Protein AF-A0A820LKR2-F1 (afdb_monomer_lite)

InterPro domains:
  IPR002369 Integrin beta subunit, VWA domain [PF00362] (1-117)
  IPR002369 Integrin beta subunit, VWA domain [SM00187] (1-117)
  IPR015812 Integrin beta subunit [PR01186] (9-28)
  IPR015812 Integrin beta subunit [PR01186] (43-62)
  IPR015812 Integrin beta subunit [PR01186] (100-115)
  IPR015812 Integrin beta subunit [PTHR10082] (1-117)
  IPR036465 von Willebrand factor A-like domain superfamily [G3DSA:3.40.50.410] (1-117)
  IPR036465 von Willebrand factor A-like domain superfamily [SSF53300] (1-116)

pLDDT: mean 94.16, std 4.01, range [70.06, 98.25]

Secondary structure (DSSP, 8-state):
-TTT-S---EEEEEE---SSTTTS--SHHHHH--S-TT--S-BPPP-SEEEEEEEES-HHHHHHHHHTPPB---SSSSB-HHHHHHHHHHHT---SSS--------SS-B--TTTT-

Radius of gyration: 16.18 Å; chains: 1; bounding box: 38×23×44 Å

Sequence (117 aa):
MQSITKNFRLGFGSFVDKNVPPFVQPAPNTVERPCPTSYNGPCVKAYGFKHHMKLSDDVAEFEYQVREAPVSGNIDAPEGGLDAVMQAIDIIGWRNDSRKLIVFSTDAGFHYAGDGR

Organism: NCBI:txid433720

Structure (mmCIF, N/CA/C/O backbone):
data_AF-A0A820LKR2-F1
#
_entry.id   AF-A0A820LKR2-F1
#
loop_
_atom_site.group_PDB
_atom_site.id
_atom_site.type_symbol
_atom_site.label_atom_id
_atom_site.label_alt_id
_atom_site.label_comp_id
_atom_site.label_asym_id
_atom_site.label_entity_id
_atom_site.label_seq_id
_atom_site.pdbx_PDB_ins_code
_atom_site.Cartn_x
_atom_site.Cartn_y
_atom_site.Cartn_z
_atom_site.occupancy
_atom_site.B_iso_or_equiv
_atom_site.auth_seq_id
_atom_site.auth_comp_id
_atom_site.auth_asym_id
_atom_site.auth_atom_id
_atom_site.pdbx_PDB_model_num
ATOM 1 N N . MET A 1 1 ? -9.289 9.353 17.475 1.00 85.12 1 MET A N 1
ATOM 2 C CA . MET A 1 1 ? -10.184 8.170 17.530 1.00 85.12 1 MET A CA 1
ATOM 3 C C . MET A 1 1 ? -10.597 7.760 18.942 1.00 85.12 1 MET A C 1
ATOM 5 O O . MET A 1 1 ? -11.719 7.290 19.094 1.00 85.12 1 MET A O 1
ATOM 9 N N . GLN A 1 2 ? -9.759 7.971 19.967 1.00 83.88 2 GLN A N 1
ATOM 10 C CA . GLN A 1 2 ? -10.060 7.585 21.358 1.00 83.88 2 GLN A CA 1
ATOM 11 C C . GLN A 1 2 ? -11.350 8.208 21.931 1.00 83.88 2 GLN A C 1
ATOM 13 O O . GLN A 1 2 ? -12.007 7.592 22.762 1.00 83.88 2 GLN A O 1
ATOM 18 N N . SER A 1 3 ? -11.753 9.392 21.455 1.00 91.00 3 SER A N 1
ATOM 19 C CA . SER A 1 3 ? -13.015 10.045 21.836 1.00 91.00 3 SER A CA 1
ATOM 20 C C . SER A 1 3 ? -14.272 9.428 21.205 1.00 91.00 3 SER A C 1
ATOM 22 O O . SER A 1 3 ? -15.373 9.731 21.649 1.00 91.00 3 SER A O 1
ATOM 24 N N . ILE A 1 4 ? -14.131 8.581 20.176 1.00 91.88 4 ILE A N 1
ATOM 25 C CA . ILE A 1 4 ? -15.248 8.000 19.407 1.00 91.88 4 ILE A CA 1
ATOM 26 C C . ILE A 1 4 ? -15.436 6.520 19.751 1.00 91.88 4 ILE A C 1
ATOM 28 O O . ILE A 1 4 ? -16.560 6.043 19.879 1.00 91.88 4 ILE A O 1
ATOM 32 N N . THR A 1 5 ? -14.341 5.769 19.892 1.00 92.19 5 THR A N 1
ATOM 33 C CA . THR A 1 5 ? -14.386 4.339 20.209 1.00 92.19 5 THR A CA 1
ATOM 34 C C . THR A 1 5 ? -13.204 3.929 21.076 1.00 92.19 5 THR A C 1
ATOM 36 O O . THR A 1 5 ? -12.085 4.407 20.896 1.00 92.19 5 THR A O 1
ATOM 39 N N . LYS A 1 6 ? -13.456 2.991 21.994 1.00 89.75 6 LYS A N 1
ATOM 40 C CA . LYS A 1 6 ? -12.431 2.357 22.835 1.00 89.75 6 LYS A CA 1
ATOM 41 C C . LYS A 1 6 ? -11.754 1.164 22.158 1.00 89.75 6 LYS A C 1
ATOM 43 O O . LYS A 1 6 ? -10.848 0.579 22.730 1.00 89.75 6 LYS A O 1
ATOM 48 N N . ASN A 1 7 ? -12.225 0.762 20.978 1.00 91.12 7 ASN A N 1
ATOM 49 C CA . ASN A 1 7 ? -11.811 -0.481 20.335 1.00 91.12 7 ASN A CA 1
ATOM 50 C C . ASN A 1 7 ? -11.347 -0.242 18.894 1.00 91.12 7 ASN A C 1
ATOM 52 O O . ASN A 1 7 ? -11.898 -0.794 17.936 1.00 91.12 7 ASN A O 1
ATOM 56 N N . PHE A 1 8 ? -10.363 0.644 18.771 1.00 94.69 8 PHE A N 1
ATOM 57 C CA . PHE A 1 8 ? -9.722 1.034 17.523 1.00 94.69 8 PHE A CA 1
ATOM 58 C C . PHE A 1 8 ? -8.468 0.189 17.285 1.00 94.69 8 PHE A C 1
ATOM 60 O O . PHE A 1 8 ? -7.729 -0.079 18.227 1.00 94.69 8 PHE A O 1
ATOM 67 N N . ARG A 1 9 ? -8.242 -0.231 16.037 1.00 96.00 9 ARG A N 1
ATOM 68 C CA . ARG A 1 9 ?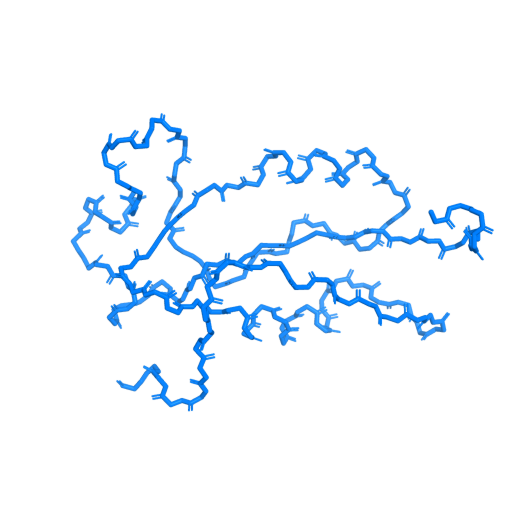 -7.036 -0.950 15.620 1.00 96.00 9 ARG A CA 1
ATOM 69 C C . ARG A 1 9 ? -6.501 -0.356 14.327 1.00 96.00 9 ARG A C 1
ATOM 71 O O . ARG A 1 9 ? -7.298 0.041 13.477 1.00 96.00 9 ARG A O 1
ATOM 78 N N . LEU A 1 10 ? -5.183 -0.329 14.197 1.00 96.94 10 LEU A N 1
ATOM 79 C CA . LEU A 1 10 ? -4.453 0.097 13.012 1.00 96.94 10 LEU A CA 1
ATOM 80 C C . LEU A 1 10 ? -3.687 -1.084 12.431 1.00 96.94 10 LEU A C 1
ATOM 82 O O . LEU A 1 10 ? -3.265 -1.986 13.145 1.00 96.94 10 LEU A O 1
ATOM 86 N N . GLY A 1 11 ? -3.550 -1.074 11.116 1.00 97.19 11 GLY A N 1
ATOM 87 C CA . GLY A 1 11 ? -2.734 -2.005 10.356 1.00 97.19 11 GLY A CA 1
ATOM 88 C C . GLY A 1 11 ? -2.132 -1.241 9.190 1.00 97.19 11 GLY A C 1
ATOM 89 O O . GLY A 1 11 ? -2.591 -0.144 8.859 1.00 97.19 11 GLY A O 1
ATOM 90 N N . PHE A 1 12 ? -1.099 -1.805 8.582 1.00 98.25 12 PHE A N 1
ATOM 91 C CA . PHE A 1 12 ? -0.354 -1.122 7.537 1.00 98.25 12 PHE A CA 1
ATOM 92 C C . PHE A 1 12 ? 0.059 -2.080 6.422 1.00 98.25 12 PHE A C 1
ATOM 94 O O . PHE A 1 12 ? 0.385 -3.253 6.637 1.00 98.25 12 PHE A O 1
ATOM 101 N N . GLY A 1 13 ? 0.026 -1.556 5.206 1.00 97.81 13 GLY A N 1
ATOM 102 C CA . GLY A 1 13 ? 0.471 -2.214 3.993 1.00 97.81 13 GLY A CA 1
ATOM 103 C C . GLY A 1 13 ? 0.794 -1.160 2.944 1.00 97.81 13 GLY A C 1
ATOM 104 O O . GLY A 1 13 ? 0.302 -0.035 3.021 1.00 97.81 13 GLY A O 1
ATOM 105 N N . SER A 1 14 ? 1.627 -1.523 1.978 1.00 97.75 14 SER A N 1
ATOM 106 C CA . SER A 1 14 ? 2.017 -0.643 0.878 1.00 97.75 14 SER A CA 1
ATOM 107 C C . SER A 1 14 ? 1.932 -1.372 -0.457 1.00 97.75 14 SER A C 1
ATOM 109 O O . SER A 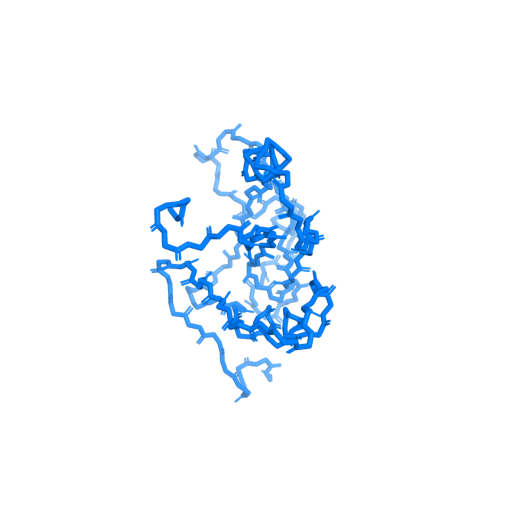1 14 ? 1.926 -2.606 -0.512 1.00 97.75 14 SER A O 1
ATOM 111 N N . PHE A 1 15 ? 1.871 -0.599 -1.533 1.00 97.69 15 PHE A N 1
ATOM 112 C CA . PHE A 1 15 ? 1.800 -1.083 -2.905 1.00 97.69 15 PHE A CA 1
ATOM 113 C C . PHE A 1 15 ? 2.593 -0.155 -3.826 1.00 97.69 15 PHE A C 1
ATOM 115 O O . PHE A 1 15 ? 2.905 0.971 -3.439 1.00 97.69 15 PHE A O 1
ATOM 122 N N . VAL A 1 16 ? 2.937 -0.664 -5.005 1.00 97.25 16 VAL A N 1
ATOM 123 C CA . VAL A 1 16 ? 3.526 0.089 -6.121 1.00 97.25 16 VAL A CA 1
ATOM 124 C C . VAL A 1 16 ? 2.756 -0.364 -7.362 1.00 97.25 16 VAL A C 1
ATOM 126 O O . VAL A 1 16 ? 1.566 -0.091 -7.488 1.00 97.25 16 VAL A O 1
ATOM 129 N N . ASP A 1 17 ? 3.355 -1.249 -8.151 1.00 96.81 17 ASP A N 1
ATOM 130 C CA . ASP A 1 17 ? 2.715 -1.903 -9.272 1.00 96.81 17 ASP A CA 1
ATOM 131 C C . ASP A 1 17 ? 3.280 -3.315 -9.488 1.00 96.81 17 ASP A C 1
ATOM 133 O O . ASP A 1 17 ? 4.135 -3.819 -8.743 1.00 96.81 17 ASP A O 1
ATOM 137 N N . LYS A 1 18 ? 2.782 -3.998 -10.513 1.00 95.31 18 LYS A N 1
ATOM 138 C CA . LYS A 1 18 ? 3.239 -5.313 -10.935 1.00 95.31 18 LYS A CA 1
ATOM 139 C C . LYS A 1 18 ? 4.703 -5.219 -11.360 1.00 95.31 18 LYS A C 1
ATOM 141 O O . LYS A 1 18 ? 5.072 -4.467 -12.252 1.00 95.31 18 LYS A O 1
ATOM 146 N N . ASN A 1 19 ? 5.548 -6.058 -10.768 1.00 94.25 19 ASN A N 1
ATOM 147 C CA . ASN A 1 19 ? 6.970 -6.116 -11.109 1.00 94.25 19 ASN A CA 1
ATOM 148 C C . ASN A 1 19 ? 7.224 -6.925 -12.396 1.00 94.25 19 ASN A C 1
ATOM 150 O O . ASN A 1 19 ? 7.944 -7.925 -12.383 1.00 94.25 19 ASN A O 1
ATOM 154 N N . VAL A 1 20 ? 6.561 -6.540 -13.486 1.00 93.38 20 VAL A N 1
ATOM 155 C CA . VAL A 1 20 ? 6.670 -7.150 -14.817 1.00 93.38 20 VAL A CA 1
ATOM 156 C C . VAL A 1 20 ? 6.573 -6.066 -15.899 1.00 93.38 20 VAL A C 1
ATOM 158 O O . VAL A 1 20 ? 5.881 -5.070 -15.696 1.00 93.38 20 VAL A O 1
ATOM 161 N N . PRO A 1 21 ? 7.242 -6.216 -17.054 1.00 92.44 21 PRO A N 1
ATOM 162 C CA . PRO A 1 21 ? 7.023 -5.317 -18.186 1.00 92.44 21 PRO A CA 1
ATOM 163 C C . PRO A 1 21 ? 5.556 -5.358 -18.663 1.00 92.44 21 PRO A C 1
ATOM 165 O O . PRO A 1 21 ? 4.957 -6.434 -18.613 1.00 92.44 21 PRO A O 1
ATOM 168 N N . PRO A 1 22 ? 4.987 -4.243 -19.162 1.00 92.88 22 PRO A N 1
ATOM 169 C CA . PRO A 1 22 ? 5.611 -2.937 -19.393 1.00 92.88 22 PRO A CA 1
ATOM 170 C C . PRO A 1 22 ? 5.522 -1.961 -18.204 1.00 92.88 22 PRO A C 1
ATOM 172 O O . PRO A 1 22 ? 5.876 -0.805 -18.384 1.00 92.88 22 PRO A O 1
ATOM 175 N N . PHE A 1 23 ? 5.084 -2.395 -17.019 1.00 94.12 23 PHE A N 1
ATOM 176 C CA . PHE A 1 23 ? 4.972 -1.534 -15.827 1.00 94.12 23 PHE A CA 1
ATOM 177 C C . PHE A 1 23 ? 6.339 -1.195 -15.226 1.00 94.12 23 PHE A C 1
ATOM 179 O O . PHE A 1 23 ? 6.559 -0.129 -14.664 1.00 94.12 23 PHE A O 1
ATOM 186 N N . VAL A 1 24 ? 7.317 -2.091 -15.383 1.00 93.81 24 VAL A N 1
ATOM 187 C CA . VAL A 1 24 ? 8.715 -1.854 -14.994 1.00 93.81 24 VAL A CA 1
ATOM 188 C C . VAL A 1 24 ? 9.649 -1.959 -16.192 1.00 93.81 24 VAL A C 1
ATOM 190 O O . VAL A 1 24 ? 9.434 -2.747 -17.118 1.00 93.81 24 VAL A O 1
ATOM 193 N N . GLN A 1 25 ? 10.740 -1.194 -16.164 1.00 90.94 25 GLN A N 1
ATOM 194 C CA . GLN A 1 25 ? 11.781 -1.304 -17.179 1.00 90.94 25 GLN A CA 1
ATOM 195 C C . GLN A 1 25 ? 12.571 -2.610 -16.981 1.00 90.94 25 GLN A C 1
ATOM 197 O O . GLN A 1 25 ? 13.047 -2.847 -15.879 1.00 90.94 25 GLN A O 1
ATOM 202 N N . PRO A 1 26 ? 12.780 -3.442 -18.021 1.00 90.88 26 PRO A N 1
ATOM 203 C CA . PRO A 1 26 ? 13.391 -4.770 -17.877 1.00 90.88 26 PRO A CA 1
ATOM 204 C C . PRO A 1 26 ? 14.920 -4.758 -17.714 1.00 90.88 26 PRO A C 1
ATOM 206 O O . PRO A 1 26 ? 15.529 -5.815 -17.544 1.00 90.88 26 PRO A O 1
ATOM 209 N N . ALA A 1 27 ? 15.567 -3.594 -17.815 1.00 91.62 27 ALA A N 1
ATOM 210 C CA . ALA A 1 27 ? 17.018 -3.499 -17.720 1.00 91.62 27 ALA A CA 1
ATOM 211 C C . ALA A 1 27 ? 17.475 -3.797 -16.275 1.00 91.62 27 ALA A C 1
ATOM 213 O O . ALA A 1 27 ? 16.910 -3.231 -15.340 1.00 91.62 27 ALA A O 1
ATOM 214 N N . PRO A 1 28 ? 18.499 -4.645 -16.047 1.00 87.19 28 PRO A N 1
ATOM 215 C CA . PRO A 1 28 ? 18.851 -5.101 -14.698 1.00 87.19 28 PRO A CA 1
ATOM 216 C C . PRO A 1 28 ? 19.106 -3.969 -13.696 1.00 87.19 28 PRO A C 1
ATOM 218 O O . PRO A 1 28 ? 18.695 -4.049 -12.545 1.00 87.19 28 PRO A O 1
ATOM 221 N N . ASN A 1 29 ? 19.741 -2.884 -14.135 1.00 85.50 29 ASN A N 1
ATOM 222 C CA . ASN A 1 29 ? 20.012 -1.722 -13.292 1.00 85.50 29 ASN A CA 1
ATOM 223 C C . ASN A 1 29 ? 18.738 -1.000 -12.825 1.00 85.50 29 ASN A C 1
ATOM 225 O O . ASN A 1 29 ? 18.721 -0.490 -11.708 1.00 85.50 29 ASN A O 1
ATOM 229 N N . THR A 1 30 ? 17.689 -0.963 -13.647 1.00 86.31 30 THR A N 1
ATOM 230 C CA . THR A 1 30 ? 16.439 -0.262 -13.328 1.00 86.31 30 THR A CA 1
ATOM 231 C C . THR A 1 30 ? 15.401 -1.168 -12.678 1.00 86.31 30 THR A C 1
ATOM 233 O O . THR A 1 30 ? 14.653 -0.694 -11.831 1.00 86.31 30 THR A O 1
ATOM 236 N N . VAL A 1 31 ? 15.424 -2.480 -12.947 1.00 89.88 31 VAL A N 1
ATOM 237 C CA . VAL A 1 31 ? 14.640 -3.464 -12.176 1.00 89.88 31 VAL A CA 1
ATOM 238 C C . VAL A 1 31 ? 15.073 -3.478 -10.709 1.00 89.88 31 VAL A C 1
ATOM 240 O O . VAL A 1 31 ? 14.224 -3.507 -9.823 1.00 89.88 31 VAL A O 1
ATOM 243 N N . GLU A 1 32 ? 16.384 -3.479 -10.435 1.00 91.12 32 GLU A N 1
ATOM 244 C CA . GLU A 1 32 ? 16.922 -3.505 -9.065 1.00 91.12 32 GLU A CA 1
ATOM 245 C C . GLU A 1 32 ? 16.686 -2.186 -8.314 1.00 91.12 32 GLU A C 1
ATOM 247 O O . GLU A 1 32 ? 16.408 -2.203 -7.113 1.00 91.12 32 GLU A O 1
ATOM 252 N N . ARG A 1 33 ? 16.777 -1.048 -9.017 1.00 93.31 33 ARG A N 1
ATOM 253 C CA . ARG A 1 33 ? 16.598 0.299 -8.462 1.00 93.31 33 ARG A CA 1
ATOM 254 C C . ARG A 1 33 ? 15.791 1.176 -9.436 1.00 93.31 33 ARG A C 1
ATOM 256 O O . ARG A 1 33 ? 16.394 1.881 -10.245 1.00 93.31 33 ARG A O 1
ATOM 263 N N . PRO A 1 34 ? 14.450 1.177 -9.343 1.00 94.75 34 PRO A N 1
ATOM 264 C CA . PRO A 1 34 ? 13.598 1.919 -10.277 1.00 94.75 34 PRO A CA 1
ATOM 265 C C . PRO A 1 34 ? 13.517 3.428 -9.994 1.00 94.75 34 PRO A C 1
ATOM 267 O O . PRO A 1 34 ? 13.027 4.189 -10.821 1.00 94.75 34 PRO A O 1
ATOM 270 N N . CYS A 1 35 ? 14.001 3.890 -8.838 1.00 94.06 35 CYS A N 1
ATOM 271 C CA . CYS A 1 35 ? 13.974 5.306 -8.484 1.00 94.06 35 CYS A CA 1
ATOM 272 C C . CYS A 1 35 ? 14.967 6.136 -9.318 1.00 94.06 35 CYS A C 1
ATOM 274 O O . CYS A 1 35 ? 16.059 5.652 -9.641 1.00 94.06 35 CYS A O 1
ATOM 276 N N . PRO A 1 36 ? 14.656 7.417 -9.592 1.00 90.88 36 PRO A N 1
ATOM 277 C CA . PRO A 1 36 ? 15.541 8.296 -10.346 1.00 90.88 36 PRO A CA 1
ATOM 278 C C . PRO A 1 36 ? 16.870 8.526 -9.617 1.00 90.88 36 PRO A C 1
ATOM 280 O O . PRO A 1 36 ? 16.952 8.468 -8.390 1.00 90.88 36 PRO A O 1
ATOM 283 N N . THR A 1 37 ? 17.921 8.861 -10.369 1.00 89.25 37 THR A N 1
ATOM 284 C CA . THR A 1 37 ? 19.257 9.153 -9.813 1.00 89.25 37 THR A CA 1
ATOM 285 C C . THR A 1 37 ? 19.281 10.377 -8.896 1.00 89.25 37 THR A C 1
ATOM 287 O O . THR A 1 37 ? 20.188 10.501 -8.080 1.00 89.25 37 THR A O 1
ATOM 290 N N . SER A 1 38 ? 18.284 11.262 -8.991 1.00 93.19 38 SER A N 1
ATOM 291 C CA . SER A 1 38 ? 18.077 12.377 -8.060 1.00 93.19 38 SER A CA 1
ATOM 292 C C . SER A 1 38 ? 17.602 11.928 -6.671 1.00 93.19 38 SER A C 1
ATOM 294 O O . SER A 1 38 ? 17.750 12.677 -5.705 1.00 93.19 38 SER A O 1
ATOM 296 N N . TYR A 1 39 ? 17.044 10.719 -6.545 1.00 93.06 39 TYR A N 1
ATOM 297 C CA . TYR A 1 39 ? 16.628 10.146 -5.272 1.00 93.06 39 TYR A CA 1
ATOM 298 C C . TYR A 1 39 ? 17.794 9.399 -4.614 1.00 93.06 39 TYR A C 1
ATOM 300 O O . TYR A 1 39 ? 18.211 8.329 -5.061 1.00 93.06 39 TYR A O 1
ATOM 308 N N . ASN A 1 40 ? 18.296 9.956 -3.511 1.00 89.88 40 ASN A N 1
ATOM 309 C CA . ASN A 1 40 ? 19.463 9.436 -2.788 1.00 89.88 40 ASN A CA 1
ATOM 310 C C . ASN A 1 40 ? 19.120 8.416 -1.686 1.00 89.88 40 ASN A C 1
ATOM 312 O O . ASN A 1 40 ? 20.024 7.892 -1.038 1.00 89.88 40 ASN A O 1
ATOM 316 N N . GLY A 1 41 ? 17.837 8.126 -1.456 1.00 90.25 41 GLY A N 1
ATOM 317 C CA . GLY A 1 41 ? 17.403 7.182 -0.426 1.00 90.25 41 GLY A CA 1
ATOM 318 C C . GLY A 1 41 ? 17.504 5.705 -0.843 1.00 90.25 41 GLY A C 1
ATOM 319 O O . GLY A 1 41 ? 17.834 5.393 -1.999 1.00 90.25 41 GLY A O 1
ATOM 320 N N . PRO A 1 42 ? 17.208 4.780 0.091 1.00 91.38 42 PRO A N 1
ATOM 321 C CA . PRO A 1 42 ? 16.975 3.375 -0.219 1.00 91.38 42 PRO A CA 1
ATOM 322 C C . PRO A 1 42 ? 15.788 3.238 -1.170 1.00 91.38 42 PRO A C 1
ATOM 324 O O . PRO A 1 42 ? 14.719 3.783 -0.917 1.00 91.38 42 PRO A O 1
ATOM 327 N N . CYS A 1 43 ? 15.975 2.499 -2.257 1.00 94.69 43 CYS A N 1
ATOM 328 C CA . CYS A 1 43 ? 14.930 2.238 -3.233 1.00 94.69 43 CYS A CA 1
ATOM 329 C C . CYS A 1 43 ? 14.891 0.747 -3.523 1.00 94.69 43 CYS A C 1
ATOM 331 O O . CYS A 1 43 ? 15.925 0.156 -3.839 1.00 94.69 43 CYS A O 1
ATOM 333 N N . VAL A 1 44 ? 13.715 0.148 -3.386 1.00 95.88 44 VAL A N 1
ATOM 334 C CA . VAL A 1 44 ? 13.506 -1.276 -3.645 1.00 95.88 44 VAL A CA 1
ATOM 335 C C . VAL A 1 44 ? 12.857 -1.479 -5.007 1.00 95.88 44 VAL A C 1
ATOM 337 O O . VAL A 1 44 ? 12.193 -0.580 -5.526 1.00 95.88 44 VAL A O 1
ATOM 340 N N . LYS A 1 45 ? 13.000 -2.686 -5.560 1.00 96.06 45 LYS A N 1
ATOM 341 C CA . LYS A 1 45 ? 12.239 -3.136 -6.734 1.00 96.06 45 LYS A CA 1
ATOM 342 C C . LYS A 1 45 ? 10.745 -2.914 -6.542 1.00 96.06 45 LYS A C 1
ATOM 344 O O . LYS A 1 45 ? 10.264 -3.072 -5.415 1.00 96.06 45 LYS A O 1
ATOM 349 N N . ALA A 1 46 ? 10.030 -2.656 -7.633 1.00 96.38 46 ALA A N 1
ATOM 350 C CA . ALA A 1 46 ? 8.575 -2.611 -7.619 1.00 96.38 46 ALA A CA 1
ATOM 351 C C . ALA A 1 46 ? 7.988 -3.903 -7.027 1.00 96.38 46 ALA A C 1
ATOM 353 O O . ALA A 1 46 ? 8.569 -4.992 -7.115 1.00 96.38 46 ALA A O 1
ATOM 354 N N . TYR A 1 47 ? 6.829 -3.779 -6.393 1.00 96.81 47 TYR A N 1
ATOM 355 C CA . TYR A 1 47 ? 6.085 -4.892 -5.823 1.00 96.81 47 TYR A CA 1
ATOM 356 C C . TYR A 1 47 ? 4.595 -4.560 -5.822 1.00 96.81 47 TYR A C 1
ATOM 358 O O . TYR A 1 47 ? 4.215 -3.422 -5.564 1.00 96.81 47 TYR A O 1
ATOM 366 N N . GLY A 1 48 ? 3.755 -5.576 -6.036 1.00 96.62 48 GLY A N 1
ATOM 367 C CA . GLY A 1 48 ? 2.305 -5.383 -6.074 1.00 96.62 48 GLY A CA 1
ATOM 368 C C . GLY A 1 48 ? 1.746 -4.973 -4.712 1.00 96.62 48 GLY A C 1
ATOM 369 O O . GLY A 1 48 ? 1.233 -3.878 -4.558 1.00 96.62 48 GLY A O 1
ATOM 370 N N . PHE A 1 49 ? 1.879 -5.827 -3.695 1.00 97.25 49 PHE A N 1
ATOM 371 C CA . PHE A 1 49 ? 1.407 -5.531 -2.340 1.00 97.25 49 PHE A CA 1
ATOM 372 C C . PHE A 1 49 ? 2.333 -6.136 -1.287 1.00 97.25 49 PHE A C 1
ATOM 374 O O . PHE A 1 49 ? 2.775 -7.279 -1.419 1.00 97.25 49 PHE A O 1
ATOM 381 N N . LYS A 1 50 ? 2.603 -5.379 -0.222 1.00 96.75 50 LYS A N 1
ATOM 382 C CA . LYS A 1 50 ? 3.264 -5.862 0.992 1.00 96.75 50 LYS A CA 1
ATOM 383 C C . LYS A 1 50 ? 2.384 -5.581 2.196 1.00 96.75 50 LYS A C 1
ATOM 385 O O . LYS A 1 50 ? 2.035 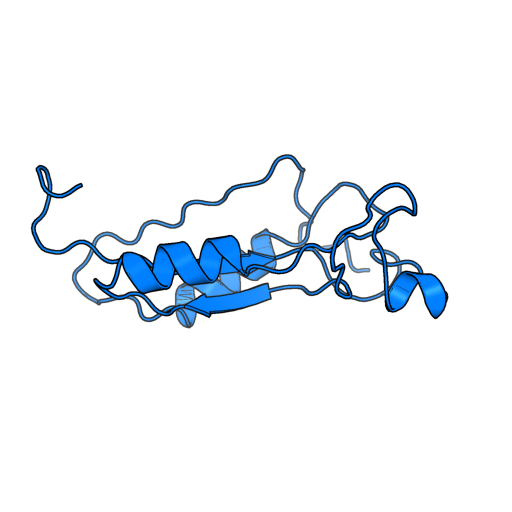-4.436 2.476 1.00 96.75 50 LYS A O 1
ATOM 390 N N . HIS A 1 51 ? 2.068 -6.641 2.928 1.00 97.31 51 HIS A N 1
ATOM 391 C CA . HIS A 1 51 ? 1.409 -6.544 4.218 1.00 97.31 51 HIS A CA 1
ATOM 392 C C . HIS A 1 51 ? 2.465 -6.409 5.321 1.00 97.31 51 HIS A C 1
ATOM 394 O O . HIS A 1 51 ? 3.114 -7.391 5.672 1.00 97.31 51 HIS A O 1
ATOM 400 N N . HIS A 1 52 ? 2.645 -5.194 5.842 1.00 96.94 52 HIS A N 1
ATOM 401 C CA . HIS A 1 52 ? 3.667 -4.898 6.856 1.00 96.94 52 HIS A CA 1
ATOM 402 C C . HIS A 1 52 ? 3.191 -5.217 8.270 1.00 96.94 52 HIS A C 1
ATOM 404 O O . HIS A 1 52 ? 3.935 -5.773 9.068 1.00 96.94 52 HIS A O 1
ATOM 410 N N . MET A 1 53 ? 1.933 -4.891 8.580 1.00 97.12 53 MET A N 1
ATOM 411 C CA . MET A 1 53 ? 1.416 -4.957 9.944 1.00 97.12 53 MET A CA 1
ATOM 412 C C . MET A 1 53 ? -0.059 -5.354 9.975 1.00 97.12 53 MET A C 1
ATOM 414 O O . MET A 1 53 ? -0.908 -4.687 9.375 1.00 97.12 53 MET A O 1
ATOM 418 N N . LYS A 1 54 ? -0.372 -6.421 10.720 1.00 97.06 54 LYS A N 1
ATOM 419 C CA . LYS A 1 54 ? -1.749 -6.849 11.032 1.00 97.06 54 LYS A CA 1
ATOM 420 C C . LYS A 1 54 ? -2.478 -5.817 11.888 1.00 97.06 54 LYS A C 1
ATOM 422 O O . LYS A 1 54 ? -1.850 -5.060 12.616 1.00 97.06 54 LYS A O 1
ATOM 427 N N . LEU A 1 55 ? -3.812 -5.845 11.863 1.00 97.50 55 LEU A N 1
ATOM 428 C CA . LEU A 1 55 ? -4.631 -4.981 12.718 1.00 97.50 55 LEU A CA 1
ATOM 429 C C . LEU A 1 55 ? -4.361 -5.234 14.213 1.00 97.50 55 LEU A C 1
ATOM 431 O O . LEU A 1 55 ? -4.807 -6.243 14.772 1.00 97.50 55 LEU A O 1
ATOM 435 N N . SER A 1 56 ? -3.723 -4.275 14.880 1.00 96.25 56 SER A N 1
ATOM 436 C CA . SER A 1 56 ? -3.462 -4.279 16.322 1.00 96.25 56 SER A CA 1
ATOM 437 C C . SER A 1 56 ? -3.806 -2.925 16.957 1.00 96.25 56 SER A C 1
ATOM 439 O O . SER A 1 56 ? -4.174 -1.970 16.277 1.00 96.25 56 SER A O 1
ATOM 441 N N . ASP A 1 57 ? -3.772 -2.860 18.281 1.00 95.62 57 ASP A N 1
ATOM 442 C CA . ASP A 1 57 ? -3.876 -1.634 19.078 1.00 95.62 57 ASP A CA 1
ATOM 443 C C . ASP A 1 57 ? -2.508 -0.983 19.367 1.00 95.62 57 ASP A C 1
ATOM 445 O O . ASP A 1 57 ? -2.451 0.050 20.037 1.00 95.62 57 ASP A O 1
ATOM 449 N N . ASP A 1 58 ? -1.422 -1.543 18.826 1.00 96.75 58 ASP A N 1
ATOM 450 C CA . ASP A 1 58 ? -0.064 -1.026 18.977 1.00 96.75 58 ASP A CA 1
ATOM 451 C C . ASP A 1 58 ? 0.205 0.107 17.978 1.00 96.75 58 ASP A C 1
ATOM 453 O O . ASP A 1 58 ? 0.556 -0.103 16.816 1.00 96.75 58 ASP A O 1
ATOM 457 N N . VAL A 1 59 ? 0.010 1.341 18.438 1.00 95.69 59 VAL A N 1
ATOM 458 C CA . VAL A 1 59 ? 0.244 2.542 17.625 1.00 95.69 59 VAL A CA 1
ATOM 459 C C . VAL A 1 59 ? 1.735 2.753 17.346 1.00 95.69 59 VAL A C 1
ATOM 461 O O . VAL A 1 59 ? 2.075 3.263 16.281 1.00 95.69 59 VAL A O 1
ATOM 464 N N . ALA A 1 60 ? 2.621 2.341 18.256 1.00 97.31 60 ALA A N 1
ATOM 465 C CA . ALA A 1 60 ? 4.059 2.526 18.082 1.00 97.31 60 ALA A CA 1
ATOM 466 C C . ALA A 1 60 ? 4.595 1.630 16.959 1.00 97.31 60 ALA A C 1
ATOM 468 O O . ALA A 1 60 ? 5.392 2.083 16.138 1.00 97.31 60 ALA A O 1
ATOM 469 N N . GLU A 1 61 ? 4.098 0.39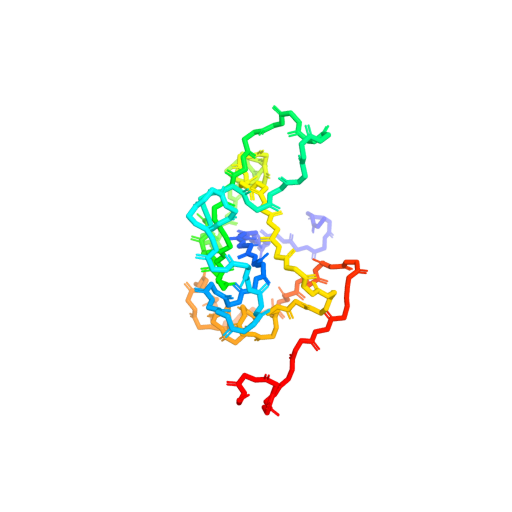3 16.869 1.00 97.81 61 GLU A N 1
ATOM 470 C CA . GLU A 1 61 ? 4.409 -0.500 15.752 1.00 97.81 61 GLU A CA 1
ATOM 471 C C . GLU A 1 61 ? 3.899 0.071 14.424 1.00 97.81 61 GLU A C 1
ATOM 473 O O . GLU A 1 61 ? 4.616 0.050 13.428 1.00 97.81 61 GLU A O 1
ATOM 478 N N . PHE A 1 62 ? 2.698 0.660 14.401 1.00 97.94 62 PHE A N 1
ATOM 479 C CA . PHE A 1 62 ? 2.191 1.326 13.198 1.00 97.94 62 PHE A 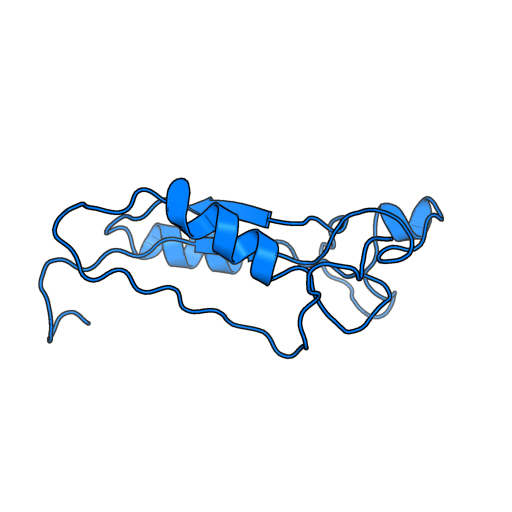CA 1
ATOM 480 C C . PHE A 1 62 ? 3.104 2.473 12.750 1.00 97.94 62 PHE A C 1
ATOM 482 O O . PHE A 1 62 ? 3.481 2.538 11.581 1.00 97.94 62 PHE A O 1
ATOM 489 N N . GLU A 1 63 ? 3.490 3.361 13.669 1.00 98.00 63 GLU A N 1
ATOM 490 C CA . GLU A 1 63 ? 4.395 4.478 13.372 1.00 98.00 63 GLU A CA 1
ATOM 491 C C . GLU A 1 63 ? 5.757 3.993 12.864 1.00 98.00 63 GLU A C 1
ATOM 493 O O . GLU A 1 63 ? 6.289 4.539 11.894 1.00 98.00 63 GLU A O 1
ATOM 498 N N . TYR A 1 64 ? 6.300 2.941 13.482 1.00 98.19 64 TYR A N 1
ATOM 499 C CA . TYR A 1 64 ? 7.542 2.313 13.050 1.00 98.19 64 TYR A CA 1
ATOM 500 C C . TYR A 1 64 ? 7.419 1.747 11.630 1.00 98.19 64 TYR A C 1
ATOM 502 O O . TYR A 1 64 ? 8.202 2.114 10.757 1.00 98.19 64 TYR A O 1
ATOM 510 N N . GLN A 1 65 ? 6.398 0.933 11.362 1.00 97.94 65 GLN A N 1
ATOM 511 C CA . GLN A 1 65 ? 6.195 0.291 10.060 1.00 97.94 65 GLN A CA 1
ATOM 512 C C . GLN A 1 65 ? 5.950 1.307 8.937 1.00 97.94 65 GLN A C 1
ATOM 514 O O . GLN A 1 65 ? 6.436 1.120 7.823 1.00 97.94 65 GLN A O 1
ATOM 519 N N . VAL A 1 66 ? 5.252 2.413 9.223 1.00 96.75 66 VAL A N 1
ATOM 520 C CA . VAL A 1 66 ? 5.086 3.523 8.270 1.00 96.75 66 VAL A CA 1
ATOM 521 C C . VAL A 1 66 ? 6.423 4.198 7.970 1.00 96.75 66 VAL A C 1
ATOM 523 O O . VAL A 1 66 ? 6.711 4.492 6.812 1.00 96.75 66 VAL A O 1
ATOM 526 N N . ARG A 1 67 ? 7.252 4.443 8.991 1.00 96.69 67 ARG A N 1
ATOM 527 C CA . ARG A 1 67 ? 8.549 5.109 8.820 1.00 96.69 67 ARG A CA 1
ATOM 528 C C . ARG A 1 67 ? 9.557 4.248 8.060 1.00 96.69 67 ARG A C 1
ATOM 530 O O . ARG A 1 67 ? 10.319 4.782 7.260 1.00 96.69 67 ARG A O 1
ATOM 537 N N . GLU A 1 68 ? 9.568 2.943 8.312 1.00 95.88 68 GLU A N 1
ATOM 538 C CA . GLU A 1 68 ? 10.485 1.997 7.664 1.00 95.88 68 GLU A CA 1
ATOM 539 C C . GLU A 1 68 ? 9.975 1.495 6.300 1.00 95.88 68 GLU A C 1
ATOM 541 O O . GLU A 1 68 ? 10.663 0.729 5.619 1.00 95.88 68 GLU A O 1
ATOM 546 N N . ALA A 1 69 ? 8.774 1.910 5.883 1.00 94.88 69 ALA A N 1
ATOM 547 C CA . ALA A 1 69 ? 8.186 1.504 4.616 1.00 94.88 69 ALA A CA 1
ATOM 548 C C . ALA A 1 69 ? 9.124 1.856 3.443 1.00 94.88 69 ALA A C 1
ATOM 550 O O . ALA A 1 69 ? 9.524 3.014 3.289 1.00 94.88 69 ALA A O 1
ATOM 551 N N . PRO A 1 70 ? 9.486 0.885 2.585 1.00 92.38 70 PRO A N 1
ATOM 552 C CA . PRO A 1 70 ? 10.471 1.128 1.546 1.00 92.38 70 PRO A CA 1
ATOM 553 C C . PRO A 1 70 ? 9.874 1.938 0.394 1.00 92.38 70 PRO A C 1
ATOM 555 O O . PRO A 1 70 ? 8.780 1.639 -0.092 1.00 92.38 70 PRO A O 1
ATOM 558 N N . VAL A 1 71 ? 10.652 2.898 -0.103 1.00 94.56 71 VAL A N 1
ATOM 559 C CA . VAL A 1 71 ? 10.337 3.651 -1.322 1.00 94.56 71 VAL A CA 1
ATOM 560 C C . VAL A 1 71 ? 10.685 2.814 -2.555 1.00 94.56 71 VAL A C 1
ATOM 562 O O . VAL A 1 71 ? 11.647 2.041 -2.555 1.00 94.56 71 VAL A O 1
ATOM 565 N N . SER A 1 72 ? 9.887 2.948 -3.608 1.00 95.62 72 SER A N 1
ATOM 566 C CA . SER A 1 72 ? 10.054 2.252 -4.884 1.00 95.62 72 SER A CA 1
ATOM 567 C C . SER A 1 72 ? 9.562 3.139 -6.034 1.00 95.62 72 SER A C 1
ATOM 569 O O . SER A 1 72 ? 9.255 4.309 -5.815 1.00 95.62 72 SER A O 1
ATOM 571 N N . GLY A 1 73 ? 9.508 2.586 -7.242 1.00 93.06 73 GLY A N 1
ATOM 572 C CA . GLY A 1 73 ? 8.944 3.223 -8.424 1.00 93.06 73 GLY A CA 1
ATOM 573 C C . GLY A 1 73 ? 8.753 2.226 -9.566 1.00 93.06 73 GLY A C 1
ATOM 574 O O . GLY A 1 73 ? 9.205 1.079 -9.496 1.00 93.06 73 GLY A O 1
ATOM 575 N N . ASN A 1 74 ? 8.100 2.691 -10.617 1.00 92.38 74 ASN A N 1
ATOM 576 C CA . ASN A 1 74 ? 7.786 2.005 -11.869 1.00 92.38 74 ASN A CA 1
ATOM 577 C C . ASN A 1 74 ? 7.909 3.029 -13.025 1.00 92.38 74 ASN A C 1
ATOM 579 O O . ASN A 1 74 ? 8.420 4.133 -12.812 1.00 92.38 74 ASN A O 1
ATOM 583 N N . ILE A 1 75 ? 7.576 2.654 -14.266 1.00 93.25 75 ILE A N 1
ATOM 584 C CA . ILE A 1 75 ? 7.769 3.543 -15.436 1.00 93.25 75 ILE A CA 1
ATOM 585 C C . ILE A 1 75 ? 6.510 4.273 -15.890 1.00 93.25 75 ILE A C 1
ATOM 587 O O . ILE A 1 75 ? 6.624 5.338 -16.500 1.00 93.25 75 ILE A O 1
ATOM 591 N N . ASP A 1 76 ? 5.334 3.723 -15.634 1.00 92.12 76 ASP A N 1
ATOM 592 C CA . ASP A 1 76 ? 4.059 4.330 -15.972 1.00 92.12 76 ASP A CA 1
ATOM 593 C C . ASP A 1 76 ? 3.397 5.014 -14.774 1.00 92.12 76 ASP A C 1
ATOM 595 O O . ASP A 1 76 ? 3.845 4.918 -13.640 1.00 92.12 76 ASP A O 1
ATOM 599 N N . ALA A 1 77 ? 2.388 5.835 -15.067 1.00 93.19 77 ALA A N 1
ATOM 600 C CA . ALA A 1 77 ? 1.768 6.707 -14.075 1.00 93.19 77 ALA A CA 1
ATOM 601 C C . ALA A 1 77 ? 0.647 6.051 -13.248 1.00 93.19 77 ALA A C 1
ATOM 603 O O . ALA A 1 77 ? 0.493 6.447 -12.096 1.00 93.19 77 ALA A O 1
ATOM 604 N N . PRO A 1 78 ? -0.208 5.154 -13.784 1.00 96.06 78 PRO A N 1
ATOM 605 C CA . PRO A 1 78 ? -1.160 4.426 -12.951 1.00 96.06 78 PRO A CA 1
ATOM 606 C C . PRO A 1 78 ? -0.441 3.392 -12.078 1.00 96.06 78 PRO A C 1
ATOM 608 O O . PRO A 1 78 ? 0.631 2.923 -12.426 1.00 96.06 78 PRO A O 1
ATOM 611 N N . GLU A 1 79 ? -1.053 3.042 -10.948 1.00 97.50 79 GLU A N 1
ATOM 612 C CA . GLU A 1 79 ? -0.458 2.117 -9.979 1.00 97.50 79 GLU A CA 1
ATOM 613 C C . GLU A 1 79 ? -1.351 0.892 -9.733 1.00 97.50 79 GLU A C 1
ATOM 615 O O . GLU A 1 79 ? -2.578 0.916 -9.913 1.00 97.50 79 GLU A O 1
ATOM 620 N N . GLY A 1 80 ? -0.755 -0.183 -9.219 1.00 97.00 80 GLY A N 1
ATOM 621 C CA . GLY A 1 80 ? -1.402 -1.471 -8.940 1.00 97.00 80 GLY A CA 1
ATOM 622 C C . GLY A 1 80 ? -2.263 -1.499 -7.670 1.00 97.00 80 GLY A C 1
ATOM 623 O O . GLY A 1 80 ? -2.439 -2.549 -7.047 1.00 97.00 80 GLY A O 1
ATOM 624 N N . GLY A 1 81 ? -2.799 -0.358 -7.235 1.00 97.31 81 GLY A N 1
ATOM 625 C CA . GLY A 1 81 ? -3.415 -0.218 -5.915 1.00 97.31 81 GLY A CA 1
ATOM 626 C C . GLY A 1 81 ? -4.693 -1.032 -5.690 1.00 97.31 81 GLY A C 1
ATOM 627 O O . GLY A 1 81 ? -4.959 -1.456 -4.563 1.00 97.31 81 GLY A O 1
ATOM 628 N N . LEU A 1 82 ? -5.474 -1.318 -6.737 1.00 96.94 82 LEU A N 1
ATOM 629 C CA . LEU A 1 82 ? -6.684 -2.140 -6.594 1.00 96.94 82 LEU A CA 1
ATOM 630 C C . LEU A 1 82 ? -6.369 -3.613 -6.288 1.00 96.94 82 LEU A C 1
ATOM 632 O O . LEU A 1 82 ? -7.117 -4.246 -5.538 1.00 96.94 82 LEU A O 1
ATOM 636 N N . ASP A 1 83 ? -5.237 -4.137 -6.767 1.00 95.94 83 ASP A N 1
ATOM 637 C CA . ASP A 1 83 ? -4.767 -5.476 -6.389 1.00 95.94 83 ASP A CA 1
ATOM 638 C C . ASP A 1 83 ? -4.441 -5.528 -4.890 1.00 95.94 83 ASP A C 1
ATOM 640 O O . ASP A 1 83 ? -4.797 -6.484 -4.196 1.00 95.94 83 ASP A O 1
ATOM 644 N N . ALA A 1 84 ? -3.808 -4.472 -4.372 1.00 97.44 84 ALA A N 1
ATOM 645 C CA . ALA A 1 84 ? -3.492 -4.349 -2.955 1.00 97.44 84 ALA A CA 1
ATOM 646 C C . ALA A 1 84 ? -4.753 -4.292 -2.086 1.00 97.44 84 ALA A C 1
ATOM 648 O O . ALA A 1 84 ? -4.821 -4.971 -1.061 1.00 97.44 84 ALA A O 1
ATOM 649 N N . VAL A 1 85 ? -5.781 -3.547 -2.510 1.00 97.50 85 VAL A N 1
ATOM 650 C CA . VAL A 1 85 ? -7.080 -3.509 -1.817 1.00 97.50 85 VAL A CA 1
ATOM 651 C C . VAL A 1 85 ? -7.730 -4.893 -1.794 1.00 97.50 85 VAL A C 1
ATOM 653 O O . VAL A 1 85 ? -8.227 -5.311 -0.748 1.00 97.50 85 VAL A O 1
ATOM 656 N N . MET A 1 86 ? -7.695 -5.628 -2.907 1.00 96.06 86 MET A N 1
ATOM 657 C CA . MET A 1 86 ? -8.267 -6.974 -2.974 1.00 96.06 86 MET A CA 1
ATOM 658 C C . MET A 1 86 ? -7.604 -7.926 -1.967 1.00 96.06 86 MET A C 1
ATOM 660 O O . MET A 1 86 ? -8.296 -8.625 -1.232 1.00 96.06 86 MET A O 1
ATOM 664 N N . GLN A 1 87 ? -6.272 -7.910 -1.874 1.00 95.88 87 GLN A N 1
ATOM 665 C CA . GLN A 1 87 ? -5.537 -8.700 -0.877 1.00 95.88 87 GLN A CA 1
ATOM 666 C C . GLN A 1 87 ? -5.829 -8.227 0.559 1.00 95.88 87 GLN A C 1
ATOM 668 O O . GLN A 1 87 ? -6.019 -9.037 1.469 1.00 95.88 87 GLN A O 1
ATOM 673 N N . ALA A 1 88 ? -5.909 -6.910 0.766 1.00 96.94 88 ALA A N 1
ATOM 674 C CA . ALA A 1 88 ? -6.151 -6.284 2.062 1.00 96.94 88 ALA A CA 1
ATOM 675 C C . ALA A 1 88 ? -7.489 -6.686 2.705 1.00 96.94 88 ALA A C 1
ATOM 677 O O . ALA A 1 88 ? -7.612 -6.720 3.933 1.00 96.94 88 ALA A O 1
ATOM 678 N N . ILE A 1 89 ? -8.499 -6.999 1.895 1.00 95.31 89 ILE A N 1
ATOM 679 C CA . ILE A 1 89 ? -9.810 -7.441 2.382 1.00 95.31 89 ILE A CA 1
ATOM 680 C C . ILE A 1 89 ? -9.716 -8.779 3.132 1.00 95.31 89 ILE A C 1
ATOM 682 O O . ILE A 1 89 ? -10.509 -9.004 4.044 1.00 95.31 89 ILE A O 1
ATOM 686 N N . ASP A 1 90 ? -8.735 -9.626 2.815 1.00 92.06 90 ASP A N 1
ATOM 687 C CA . ASP A 1 90 ? -8.647 -10.983 3.362 1.00 92.06 90 ASP A CA 1
ATOM 688 C C . ASP A 1 90 ? -7.588 -11.109 4.473 1.00 92.06 90 ASP A C 1
ATOM 690 O O . ASP A 1 90 ? -7.869 -11.576 5.578 1.00 92.06 90 ASP A O 1
ATOM 694 N N . ILE A 1 91 ? -6.365 -10.616 4.244 1.00 91.44 91 ILE A N 1
ATOM 695 C CA . ILE A 1 91 ? -5.205 -11.072 5.038 1.00 91.44 91 ILE A CA 1
ATOM 696 C C . ILE A 1 91 ? -4.809 -10.195 6.240 1.00 91.44 91 ILE A C 1
ATOM 698 O O . ILE A 1 91 ? -3.929 -10.581 7.010 1.00 91.44 91 ILE A O 1
ATOM 702 N N . ILE A 1 92 ? -5.439 -9.030 6.444 1.00 92.81 92 ILE A N 1
ATOM 703 C CA . ILE A 1 92 ? -4.979 -8.033 7.444 1.00 92.81 92 ILE A CA 1
ATOM 704 C C . ILE A 1 92 ? -5.456 -8.365 8.879 1.00 92.81 92 ILE A C 1
ATOM 706 O O . ILE A 1 92 ? -4.968 -7.805 9.865 1.00 92.81 92 ILE A O 1
ATOM 710 N N . GLY A 1 93 ? -6.374 -9.327 9.035 1.00 95.12 93 GLY A N 1
ATOM 711 C CA . GLY A 1 93 ? -6.884 -9.754 10.347 1.00 95.12 93 GLY A CA 1
ATOM 712 C C . GLY A 1 93 ? -8.110 -8.966 10.812 1.00 95.12 93 GLY A C 1
ATOM 713 O O . GLY A 1 93 ? -8.181 -8.508 11.955 1.00 95.12 93 GLY A O 1
ATOM 714 N N . TRP A 1 94 ? -9.084 -8.790 9.918 1.00 96.69 94 TRP A N 1
ATOM 715 C CA . TRP A 1 94 ? -10.355 -8.145 10.233 1.00 96.69 94 TRP A CA 1
ATOM 716 C C . TRP A 1 94 ? -11.124 -8.892 11.324 1.00 96.69 94 TRP A C 1
ATOM 718 O O . TRP A 1 94 ? -11.231 -10.114 11.317 1.00 96.69 94 TRP A O 1
ATOM 728 N N . ARG A 1 95 ? -11.733 -8.143 12.246 1.00 95.56 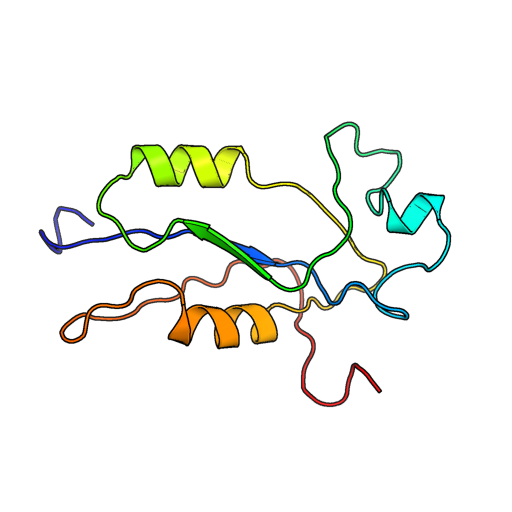95 ARG A N 1
ATOM 729 C CA . ARG A 1 95 ? -12.656 -8.714 13.235 1.00 95.56 95 ARG A CA 1
ATOM 730 C C . ARG A 1 95 ? -14.060 -8.815 12.653 1.00 95.56 95 ARG A C 1
ATOM 732 O O . ARG A 1 95 ? -14.482 -7.914 11.920 1.00 95.56 95 ARG A O 1
ATOM 739 N N . ASN A 1 96 ? -14.792 -9.856 13.047 1.00 92.56 96 ASN A N 1
ATOM 740 C CA . ASN A 1 96 ? -16.160 -10.112 12.587 1.00 92.56 96 ASN A CA 1
ATOM 741 C C . ASN A 1 96 ? -17.066 -8.900 12.850 1.00 92.56 96 ASN A C 1
ATOM 743 O O . ASN A 1 96 ? -17.478 -8.227 11.901 1.00 92.56 96 ASN A O 1
ATOM 747 N N . ASP A 1 97 ? -17.230 -8.535 14.123 1.00 92.81 97 ASP A N 1
ATOM 748 C CA . ASP A 1 97 ? -18.116 -7.455 14.569 1.00 92.81 97 ASP A CA 1
ATOM 749 C C . ASP A 1 97 ? -17.370 -6.127 14.703 1.00 92.81 97 ASP A C 1
ATOM 751 O O . ASP A 1 97 ? -17.107 -5.608 15.790 1.00 92.81 97 ASP A O 1
ATOM 755 N N . SER A 1 98 ? -16.962 -5.576 13.563 1.00 94.06 98 SER A N 1
ATOM 756 C CA . SER A 1 98 ? -16.332 -4.261 13.507 1.00 94.06 98 SER A CA 1
ATOM 757 C C . SER A 1 98 ? -16.661 -3.533 12.211 1.00 94.06 98 SER A C 1
ATOM 759 O O . SER A 1 98 ? -16.865 -4.153 11.163 1.00 94.06 98 SER A O 1
ATOM 761 N N . ARG A 1 99 ? -16.674 -2.197 12.272 1.00 95.06 99 ARG A N 1
ATOM 762 C CA . ARG A 1 99 ? -16.622 -1.375 11.064 1.00 95.06 99 ARG A CA 1
ATOM 763 C C . ARG A 1 99 ? -15.226 -1.510 10.456 1.00 95.06 99 ARG A C 1
ATOM 765 O O . ARG A 1 99 ? -14.237 -1.181 11.107 1.00 95.06 99 ARG A O 1
ATOM 772 N N . LYS A 1 100 ? -15.176 -1.994 9.217 1.00 96.00 100 LYS A N 1
ATOM 773 C CA . LYS A 1 100 ? -13.950 -2.204 8.443 1.00 96.00 100 LYS A CA 1
ATOM 774 C C . LYS A 1 100 ? -13.726 -0.967 7.577 1.00 96.00 100 LYS A C 1
ATOM 776 O O . LYS A 1 100 ? -14.637 -0.561 6.861 1.00 96.00 100 LYS A O 1
ATOM 781 N N . LEU A 1 101 ? -12.563 -0.335 7.703 1.00 96.44 101 LEU A N 1
ATOM 782 C CA . LEU A 1 101 ? -12.209 0.879 6.970 1.00 96.44 101 LEU A CA 1
ATOM 783 C C . LEU A 1 101 ? -10.843 0.672 6.324 1.00 96.44 101 LEU A C 1
ATOM 785 O O . LEU A 1 101 ? -9.874 0.404 7.029 1.00 96.44 101 LEU A O 1
ATOM 789 N N . ILE A 1 102 ? -10.779 0.826 5.005 1.00 97.38 102 ILE A N 1
ATOM 790 C CA . ILE A 1 102 ? -9.526 0.898 4.256 1.00 97.38 102 ILE A CA 1
ATOM 791 C C . ILE A 1 102 ? -9.329 2.361 3.874 1.00 97.38 102 ILE A C 1
ATOM 793 O O . ILE A 1 102 ? -10.189 2.955 3.227 1.00 97.38 102 ILE A O 1
ATOM 797 N N . VAL A 1 103 ? -8.209 2.938 4.301 1.00 97.88 103 VAL A N 1
ATOM 798 C CA . VAL A 1 103 ? -7.762 4.248 3.823 1.00 97.88 103 VAL A CA 1
ATOM 799 C C . VAL A 1 103 ? -6.779 3.990 2.693 1.00 97.88 103 VAL A C 1
ATOM 801 O O . VAL A 1 103 ? -5.670 3.517 2.925 1.00 97.88 103 VAL A O 1
ATOM 804 N N . PHE A 1 104 ? -7.216 4.255 1.468 1.00 97.56 104 PHE A N 1
ATOM 805 C CA . PHE A 1 104 ? -6.394 4.134 0.273 1.00 97.56 104 PHE A CA 1
ATOM 806 C C . PHE A 1 104 ? -5.774 5.500 -0.039 1.00 97.56 104 PHE A C 1
ATOM 808 O O . PHE A 1 104 ? -6.500 6.446 -0.339 1.00 97.56 104 PHE A O 1
ATOM 815 N N . SER A 1 105 ? -4.452 5.614 0.097 1.00 97.31 105 SER A N 1
ATOM 816 C CA . SER A 1 105 ? -3.706 6.863 -0.092 1.00 97.31 105 SER A CA 1
ATOM 817 C C . SER A 1 105 ? -2.794 6.739 -1.306 1.00 97.31 105 SER A C 1
ATOM 819 O O . SER A 1 105 ? -1.867 5.935 -1.291 1.00 97.31 105 SER A O 1
ATOM 821 N N . THR A 1 106 ? -3.054 7.539 -2.336 1.00 96.81 106 THR A N 1
ATOM 822 C CA . THR A 1 106 ? -2.249 7.627 -3.560 1.00 96.81 106 THR A CA 1
ATOM 823 C C . THR A 1 106 ? -2.374 9.031 -4.151 1.00 96.81 106 THR A C 1
ATOM 825 O O . THR A 1 106 ? -3.366 9.721 -3.903 1.00 96.81 106 THR A O 1
ATOM 828 N N . ASP A 1 107 ? -1.378 9.448 -4.921 1.00 96.06 107 ASP A N 1
ATOM 829 C CA . ASP A 1 107 ? -1.358 10.645 -5.764 1.00 96.06 107 ASP A CA 1
ATOM 830 C C . ASP A 1 107 ? -1.532 10.320 -7.262 1.00 96.06 107 ASP A C 1
ATOM 832 O O . ASP A 1 107 ? -1.521 11.228 -8.096 1.00 96.06 107 ASP A O 1
ATOM 836 N N . ALA A 1 108 ? -1.745 9.043 -7.597 1.00 95.81 108 ALA A N 1
ATOM 837 C CA . ALA A 1 108 ? -1.810 8.520 -8.955 1.00 95.81 108 ALA A CA 1
ATOM 838 C C . ALA A 1 108 ? -3.173 7.893 -9.308 1.00 95.81 108 ALA A C 1
ATOM 840 O O . ALA A 1 108 ? -4.041 7.662 -8.460 1.00 95.81 108 ALA A O 1
ATOM 841 N N . GLY A 1 109 ? -3.364 7.617 -10.602 1.00 96.25 109 GLY A N 1
ATOM 842 C CA . GLY A 1 109 ? -4.455 6.767 -11.082 1.00 96.25 109 GLY A CA 1
ATOM 843 C C . GLY A 1 109 ? -4.236 5.296 -10.712 1.00 96.25 109 GLY A C 1
ATOM 844 O O . GLY A 1 109 ? -3.244 4.934 -10.088 1.00 96.25 109 GLY A O 1
ATOM 845 N N . PHE A 1 110 ? -5.152 4.424 -11.124 1.00 96.44 110 PHE A N 1
ATOM 846 C CA . PHE A 1 110 ? -5.044 2.987 -10.872 1.00 96.44 110 PHE A CA 1
ATOM 847 C C . PHE A 1 110 ? -5.195 2.180 -12.156 1.00 96.44 110 PHE A C 1
ATOM 849 O O . PHE A 1 110 ? -5.996 2.530 -13.027 1.00 96.44 110 PHE A O 1
ATOM 856 N N . HIS A 1 111 ? -4.474 1.065 -12.224 1.00 96.62 111 HIS A N 1
ATOM 857 C CA . HIS A 1 111 ? -4.741 0.030 -13.211 1.00 96.62 111 HIS A CA 1
ATOM 858 C C . HIS A 1 111 ? -6.043 -0.706 -12.918 1.00 96.62 111 HIS A C 1
ATOM 860 O O . HIS A 1 111 ? -6.449 -0.885 -11.765 1.00 96.62 111 HIS A O 1
ATOM 866 N N . TYR A 1 112 ? -6.686 -1.178 -13.980 1.00 93.19 112 TYR A N 1
ATOM 867 C CA . TYR A 1 112 ? -7.864 -2.032 -13.893 1.00 93.19 112 TYR A CA 1
ATOM 868 C C . TYR A 1 112 ? -7.719 -3.269 -14.780 1.00 93.19 112 TYR A C 1
ATOM 870 O O . TYR A 1 112 ? -6.748 -3.462 -15.514 1.00 93.19 112 TYR A O 1
ATOM 878 N N . ALA A 1 113 ? -8.681 -4.181 -14.650 1.00 92.00 113 ALA A N 1
ATOM 879 C CA . ALA A 1 113 ? -8.662 -5.437 -15.382 1.00 92.00 113 ALA A CA 1
ATOM 880 C C . ALA A 1 113 ? -8.602 -5.186 -16.900 1.00 92.00 113 ALA A C 1
ATOM 882 O O . ALA A 1 113 ? -9.495 -4.559 -17.465 1.00 92.00 113 ALA A O 1
ATOM 883 N N . GLY A 1 114 ? -7.564 -5.722 -17.546 1.00 91.19 114 GLY A N 1
ATOM 884 C CA . GLY A 1 114 ? -7.296 -5.542 -18.976 1.00 91.19 114 GLY A CA 1
ATOM 885 C C . GLY A 1 114 ? -5.961 -4.860 -19.276 1.00 91.19 114 GLY A C 1
ATOM 886 O O . GLY A 1 114 ? -5.388 -5.154 -20.320 1.00 91.19 114 GLY A O 1
ATOM 887 N N . ASP A 1 115 ? -5.430 -4.056 -18.349 1.00 87.94 115 ASP A N 1
ATOM 888 C CA . ASP A 1 115 ? -4.193 -3.285 -18.567 1.00 87.94 115 ASP A CA 1
ATOM 889 C C . ASP A 1 115 ? -2.924 -4.153 -18.597 1.00 87.94 115 ASP A C 1
ATOM 891 O O . ASP A 1 115 ? -1.928 -3.786 -19.205 1.00 87.94 115 ASP A O 1
ATOM 895 N N . GLY A 1 116 ? -2.951 -5.332 -17.966 1.00 80.62 116 GLY A N 1
ATOM 896 C CA . GLY A 1 116 ? -1.817 -6.269 -17.922 1.00 80.62 116 GLY A CA 1
ATOM 897 C C . GLY A 1 116 ? -1.717 -7.233 -19.104 1.00 80.62 116 GLY A C 1
ATOM 898 O O . GLY A 1 116 ? -1.176 -8.324 -18.919 1.00 80.62 116 GLY A O 1
ATOM 899 N N . ARG A 1 117 ? -2.316 -6.902 -20.251 1.00 70.06 117 ARG A N 1
ATOM 900 C CA . ARG A 1 117 ? -2.397 -7.782 -21.424 1.00 70.06 117 ARG A CA 1
ATOM 901 C C . ARG A 1 117 ? -1.270 -7.555 -22.425 1.00 70.06 117 ARG A C 1
ATOM 903 O O . ARG A 1 117 ? -0.865 -6.391 -22.607 1.00 70.06 117 ARG A O 1
#

Foldseek 3Di:
DVVPDPDAWDFDKDAFADLDPPFADPDPVCQQAVDDPVDPDAEGGHDGMDGQTATDPPVVSVVVSVVPPHHYHTDDFAGNQVVHVVVVVPDRDDDPPDDDDDDRDDPTHHDDPPPVD